Protein AF-A0A3D6B215-F1 (afdb_monomer_lite)

Secondary structure (DSSP, 8-state):
--HHHHHHHHHHHHHH-TTSTTTTS-HHHHHHHHHHHHT--TTGGG-HHHHHHHHHHHHHHHT-HHHHHHHHHHHHHHHHHHHHHT--TTT-B-TTS-BSS-HHHHHHHHHHHHHHHHHHHHHHHHHHHHHHHHHGGGSS--------

Structure (mmCIF, N/CA/C/O backbone):
data_AF-A0A3D6B215-F1
#
_entry.id   AF-A0A3D6B215-F1
#
loop_
_atom_site.group_PDB
_atom_site.id
_atom_site.type_symbol
_atom_site.label_atom_id
_atom_site.label_alt_id
_atom_site.label_comp_id
_atom_site.label_asym_id
_atom_site.label_entity_id
_atom_site.label_seq_id
_atom_site.pdbx_PDB_ins_code
_atom_site.Cartn_x
_atom_site.Cartn_y
_atom_site.Cartn_z
_atom_site.occupancy
_atom_site.B_iso_or_equiv
_atom_site.auth_seq_id
_atom_site.auth_comp_id
_atom_site.auth_asym_id
_atom_site.auth_atom_id
_atom_site.pdbx_PDB_model_num
ATOM 1 N N . MET A 1 1 ? -26.823 -13.276 18.658 1.00 47.59 1 MET A N 1
ATOM 2 C CA . MET A 1 1 ? -26.791 -11.986 17.928 1.00 47.59 1 MET A CA 1
ATOM 3 C C . MET A 1 1 ? -25.416 -11.293 17.886 1.00 47.59 1 MET A C 1
ATOM 5 O O . MET A 1 1 ? -25.261 -10.386 17.089 1.00 47.59 1 MET A O 1
ATOM 9 N N . ARG A 1 2 ? -24.388 -11.732 18.641 1.00 57.41 2 ARG A N 1
ATOM 10 C CA . ARG A 1 2 ? -23.018 -11.156 18.625 1.00 57.41 2 ARG A CA 1
ATOM 11 C C . ARG A 1 2 ? -22.086 -11.634 17.486 1.00 57.41 2 ARG A C 1
ATOM 13 O O . ARG A 1 2 ? -20.936 -11.226 17.455 1.00 57.41 2 ARG A O 1
ATOM 20 N N . LEU A 1 3 ? -22.547 -12.500 16.577 1.00 80.75 3 LEU A N 1
ATOM 21 C CA . LEU A 1 3 ? -21.683 -13.145 15.571 1.00 80.75 3 LEU A CA 1
ATOM 22 C C . LEU A 1 3 ? -21.406 -12.265 14.344 1.00 80.75 3 LEU A C 1
ATOM 24 O O . LEU A 1 3 ? -20.275 -12.241 13.885 1.00 80.75 3 LEU A O 1
ATOM 28 N N . ARG A 1 4 ? -22.401 -11.532 13.826 1.00 88.06 4 ARG A N 1
ATOM 29 C CA . ARG A 1 4 ? -22.253 -10.779 12.567 1.00 88.06 4 ARG A CA 1
ATOM 30 C C . ARG A 1 4 ? -21.348 -9.554 12.713 1.00 88.06 4 ARG A C 1
ATOM 32 O O . ARG A 1 4 ? -20.339 -9.477 12.029 1.00 88.06 4 ARG A O 1
ATOM 39 N N . ALA A 1 5 ? -21.628 -8.695 13.693 1.00 90.62 5 ALA A N 1
ATOM 40 C CA . ALA A 1 5 ? -20.796 -7.523 13.972 1.00 90.62 5 ALA A CA 1
ATOM 41 C C . ALA A 1 5 ? -19.329 -7.888 14.266 1.00 90.62 5 ALA A C 1
ATOM 43 O O . ALA A 1 5 ? -18.424 -7.150 13.901 1.00 90.62 5 ALA A O 1
ATOM 44 N N . TYR A 1 6 ? -19.072 -9.036 14.907 1.00 93.75 6 TYR A N 1
ATOM 45 C CA . TYR A 1 6 ? -17.703 -9.502 15.131 1.00 93.75 6 TYR A CA 1
ATOM 46 C C . TYR A 1 6 ? -16.986 -9.799 13.811 1.00 93.75 6 TYR A C 1
ATOM 48 O O . TYR A 1 6 ? -15.873 -9.331 13.618 1.00 93.75 6 TYR A O 1
ATOM 56 N N . LYS A 1 7 ? -17.637 -10.512 12.884 1.00 94.94 7 LYS A N 1
ATOM 57 C CA . LYS A 1 7 ? -17.087 -10.784 11.550 1.00 94.94 7 LYS A CA 1
ATOM 58 C C . LYS A 1 7 ? -16.843 -9.498 10.757 1.00 94.94 7 LYS A C 1
ATOM 60 O O . LYS A 1 7 ? -15.769 -9.320 10.198 1.00 94.94 7 LYS A O 1
ATOM 65 N N . GLU A 1 8 ? -17.809 -8.582 10.775 1.00 95.19 8 GLU A N 1
ATOM 66 C CA . GLU A 1 8 ? -17.720 -7.267 10.126 1.00 95.19 8 GLU A CA 1
ATOM 67 C C . GLU A 1 8 ? -16.553 -6.437 10.669 1.00 95.19 8 GLU A C 1
ATOM 69 O O . GLU A 1 8 ? -15.757 -5.911 9.894 1.00 95.19 8 GLU A O 1
ATOM 74 N N . PHE A 1 9 ? -16.382 -6.370 11.993 1.00 94.62 9 PHE A N 1
ATOM 75 C CA . PHE A 1 9 ? -15.241 -5.674 12.588 1.00 94.62 9 PHE A CA 1
ATOM 76 C C . PHE A 1 9 ? -13.912 -6.384 12.346 1.00 94.62 9 PHE A C 1
ATOM 78 O O . PHE A 1 9 ? -12.912 -5.699 12.149 1.00 94.62 9 PHE A O 1
ATOM 85 N N . THR A 1 10 ? -13.883 -7.720 12.320 1.00 95.25 10 THR A N 1
ATOM 86 C CA . THR A 1 10 ? -12.692 -8.480 11.917 1.00 95.25 10 THR A CA 1
ATOM 87 C C . THR A 1 10 ? -12.284 -8.105 10.499 1.00 95.25 10 THR A C 1
ATOM 89 O O . THR A 1 10 ? -11.132 -7.744 10.282 1.00 95.25 10 THR A O 1
ATOM 92 N N . TYR A 1 11 ? -13.224 -8.098 9.552 1.00 96.38 11 TYR A N 1
ATOM 93 C CA . TYR A 1 11 ? -12.961 -7.690 8.176 1.00 96.38 11 TYR A CA 1
ATOM 94 C C . TYR A 1 11 ? -12.447 -6.244 8.095 1.00 96.38 11 TYR A C 1
ATOM 96 O O . TYR A 1 11 ? -11.389 -5.993 7.521 1.00 96.38 11 TYR A O 1
ATOM 104 N N . ILE A 1 12 ? -13.151 -5.296 8.727 1.00 95.50 12 ILE A N 1
ATOM 105 C CA . ILE A 1 12 ? -12.764 -3.875 8.759 1.00 95.50 12 ILE A CA 1
ATOM 106 C C . ILE A 1 12 ? -11.345 -3.717 9.316 1.00 95.50 12 ILE A C 1
ATOM 108 O O . ILE A 1 12 ? -10.524 -3.031 8.712 1.00 95.50 12 ILE A O 1
ATOM 112 N N . TYR A 1 13 ? -11.038 -4.374 10.437 1.00 94.56 13 TYR A N 1
ATOM 113 C CA . TYR A 1 13 ? -9.709 -4.353 11.043 1.00 94.56 13 TYR A CA 1
ATOM 114 C C . TYR A 1 13 ? -8.652 -4.905 10.085 1.00 94.56 13 TYR A C 1
ATOM 116 O O . TYR A 1 13 ? -7.655 -4.234 9.828 1.00 94.56 13 TYR A O 1
ATOM 124 N N . LEU A 1 14 ? -8.884 -6.092 9.518 1.00 94.56 14 LEU A N 1
ATOM 125 C CA . LEU A 1 14 ? -7.929 -6.757 8.637 1.00 94.56 14 LEU A CA 1
ATOM 126 C C . LEU A 1 14 ? -7.623 -5.921 7.386 1.00 94.56 14 LEU A C 1
ATOM 128 O O . LEU A 1 14 ? -6.462 -5.840 6.976 1.00 94.56 14 LEU A O 1
ATOM 132 N N . VAL A 1 15 ? -8.628 -5.254 6.816 1.00 93.00 15 VAL A N 1
ATOM 133 C CA . VAL A 1 15 ? -8.470 -4.451 5.596 1.00 93.00 15 VAL A CA 1
ATOM 134 C C . VAL A 1 15 ? -7.884 -3.061 5.874 1.00 93.00 15 VAL A C 1
ATOM 136 O O . VAL A 1 15 ? -7.027 -2.596 5.112 1.00 93.00 15 VAL A O 1
ATOM 139 N N . LEU A 1 16 ? -8.326 -2.389 6.943 1.00 89.31 16 LEU A N 1
ATOM 140 C CA . LEU A 1 16 ? -8.088 -0.954 7.141 1.00 89.31 16 LEU A CA 1
ATOM 141 C C . LEU A 1 16 ? -7.089 -0.600 8.248 1.00 89.31 16 LEU A C 1
ATOM 143 O O . LEU A 1 16 ? -6.413 0.419 8.112 1.00 89.31 16 LEU A O 1
ATOM 147 N N . ASP A 1 17 ? -6.994 -1.372 9.334 1.00 87.19 17 ASP A N 1
ATOM 148 C CA . ASP A 1 17 ? -6.176 -0.989 10.495 1.00 87.19 17 ASP A CA 1
ATOM 149 C C . ASP A 1 17 ? -4.677 -1.112 10.172 1.00 87.19 17 ASP A C 1
ATOM 151 O O . ASP A 1 17 ? -4.204 -2.140 9.680 1.00 87.19 17 ASP A O 1
ATOM 155 N N . PHE A 1 18 ? -3.886 -0.084 10.490 1.00 78.06 18 PHE A N 1
ATOM 156 C CA . PHE A 1 18 ? -2.431 -0.126 10.314 1.00 78.06 18 PHE A CA 1
ATOM 157 C C . PHE A 1 18 ? -1.727 -1.208 11.147 1.00 78.06 18 PHE A C 1
ATOM 159 O O . PHE A 1 18 ? -0.597 -1.591 10.839 1.00 78.06 18 PHE A O 1
ATOM 166 N N . LYS A 1 19 ? -2.351 -1.683 12.225 1.00 81.69 19 LYS A N 1
ATOM 167 C CA . LYS A 1 19 ? -1.883 -2.785 13.076 1.00 81.69 19 LYS A CA 1
ATOM 168 C C . LYS A 1 19 ? -2.263 -4.151 12.515 1.00 81.69 19 LYS A C 1
ATOM 170 O O . LYS A 1 19 ? -1.828 -5.151 13.079 1.00 81.69 19 LYS A O 1
ATOM 175 N N . SER A 1 20 ? -3.068 -4.200 11.454 1.00 88.19 20 SER A N 1
ATOM 176 C CA . SER A 1 20 ? -3.458 -5.446 10.805 1.00 88.19 20 SER A CA 1
ATOM 177 C C . SER A 1 20 ? -2.232 -6.217 10.306 1.00 88.19 20 SER A C 1
ATOM 179 O O . SER A 1 20 ? -1.324 -5.610 9.722 1.00 88.19 20 SER A O 1
ATOM 181 N N . PRO A 1 21 ? -2.219 -7.558 10.431 1.00 85.94 21 PRO A N 1
ATOM 182 C CA . PRO A 1 21 ? -1.211 -8.390 9.775 1.00 85.94 21 PRO A CA 1
ATOM 183 C C . PRO A 1 21 ? -1.221 -8.228 8.245 1.00 85.94 21 PRO A C 1
ATOM 185 O O . PRO A 1 21 ? -0.203 -8.468 7.599 1.00 85.94 21 PRO A O 1
ATOM 188 N N . TYR A 1 22 ? -2.336 -7.774 7.662 1.00 86.81 22 TYR A N 1
ATOM 189 C CA . TYR A 1 22 ? -2.494 -7.581 6.219 1.00 86.81 22 TYR A CA 1
ATOM 190 C C . TYR A 1 22 ? -2.185 -6.164 5.766 1.00 86.81 22 TYR A C 1
ATOM 192 O O . TYR A 1 22 ? -2.370 -5.840 4.595 1.00 86.81 22 TYR A O 1
ATOM 200 N N . PHE A 1 23 ? -1.686 -5.290 6.644 1.00 79.69 23 PHE A N 1
ATOM 201 C CA . PHE A 1 23 ? -1.402 -3.903 6.278 1.00 79.69 23 PHE A CA 1
ATOM 202 C C . PHE A 1 23 ? -0.532 -3.791 5.011 1.00 79.69 23 PHE A C 1
ATOM 204 O O . PHE A 1 23 ? -0.838 -2.988 4.129 1.00 79.69 23 PHE A O 1
ATOM 211 N N . GLN A 1 24 ? 0.470 -4.668 4.881 1.00 71.56 24 GLN A N 1
ATOM 212 C CA . GLN A 1 24 ? 1.419 -4.704 3.761 1.00 71.56 24 GLN A CA 1
ATOM 213 C C . GLN A 1 24 ? 0.932 -5.485 2.528 1.00 71.56 24 GLN A C 1
ATOM 215 O O . GLN A 1 24 ? 1.637 -5.513 1.521 1.00 71.56 24 GLN A O 1
ATOM 220 N N . TYR A 1 25 ? -0.232 -6.138 2.595 1.00 79.31 25 TYR A N 1
ATOM 221 C CA . TYR A 1 25 ? -0.762 -6.926 1.480 1.00 79.31 25 TYR A CA 1
ATOM 222 C C . TYR A 1 25 ? -1.296 -5.986 0.392 1.00 79.31 25 TYR A C 1
ATOM 224 O O . TYR A 1 25 ? -1.764 -4.878 0.687 1.00 79.31 25 TYR A O 1
ATOM 232 N N . LEU A 1 26 ? -1.254 -6.435 -0.866 1.00 78.88 26 LEU A N 1
ATOM 233 C CA . LEU A 1 26 ? -1.935 -5.752 -1.968 1.00 78.88 26 LEU A CA 1
ATOM 234 C C . LEU A 1 26 ? -3.439 -5.697 -1.685 1.00 78.88 26 LEU A C 1
ATOM 236 O O . LEU A 1 26 ? -3.973 -6.607 -1.062 1.00 78.88 26 LEU A O 1
ATOM 240 N N . GLU A 1 27 ? -4.141 -4.646 -2.125 1.00 80.12 27 GLU A N 1
ATOM 241 C CA . GLU A 1 27 ? -5.556 -4.474 -1.742 1.00 80.12 27 GLU A CA 1
ATOM 242 C C . GLU A 1 27 ? -6.444 -5.639 -2.191 1.00 80.12 27 GLU A C 1
ATOM 244 O O . GLU A 1 27 ? -7.335 -6.031 -1.445 1.00 80.12 27 GLU A O 1
ATOM 249 N N . LYS A 1 28 ? -6.155 -6.244 -3.350 1.00 83.19 28 LYS A N 1
ATOM 250 C CA . LYS A 1 28 ? -6.878 -7.429 -3.821 1.00 83.19 28 LYS A CA 1
ATOM 251 C C . LYS A 1 28 ? -6.632 -8.644 -2.918 1.00 83.19 28 LYS A C 1
ATOM 253 O O . LYS A 1 28 ? -7.584 -9.210 -2.397 1.00 83.19 28 LYS A O 1
ATOM 258 N N . ASP A 1 29 ? -5.369 -8.986 -2.676 1.00 88.12 29 ASP A N 1
ATOM 259 C CA . ASP A 1 29 ? -4.998 -10.128 -1.828 1.00 88.12 29 ASP A CA 1
ATOM 260 C C . ASP A 1 29 ? -5.490 -9.935 -0.384 1.00 88.12 29 ASP A C 1
ATOM 262 O O . ASP A 1 29 ? -5.905 -10.876 0.286 1.00 88.12 29 ASP A O 1
ATOM 266 N N . LYS A 1 30 ? -5.479 -8.684 0.089 1.00 90.94 30 LYS A N 1
ATOM 267 C CA . LYS A 1 30 ? -5.990 -8.276 1.398 1.00 90.94 30 LYS A CA 1
ATOM 268 C C . LYS A 1 30 ? -7.494 -8.490 1.516 1.00 90.94 30 LYS A C 1
ATOM 270 O O . LYS A 1 30 ? -7.942 -9.003 2.534 1.00 90.94 30 LYS A O 1
ATOM 275 N N . HIS A 1 31 ? -8.252 -8.075 0.503 1.00 93.56 31 HIS A N 1
ATOM 276 C CA . HIS A 1 31 ? -9.703 -8.253 0.439 1.00 93.56 31 HIS A CA 1
ATOM 277 C C . HIS A 1 31 ? -10.073 -9.736 0.482 1.00 93.56 31 HIS A C 1
ATOM 279 O O . HIS A 1 31 ? -10.863 -10.150 1.327 1.00 93.56 31 HIS A O 1
ATOM 285 N N . GLU A 1 32 ? -9.436 -10.540 -0.371 1.00 94.00 32 GLU A N 1
ATOM 286 C CA . GLU A 1 32 ? -9.678 -11.983 -0.457 1.00 94.00 32 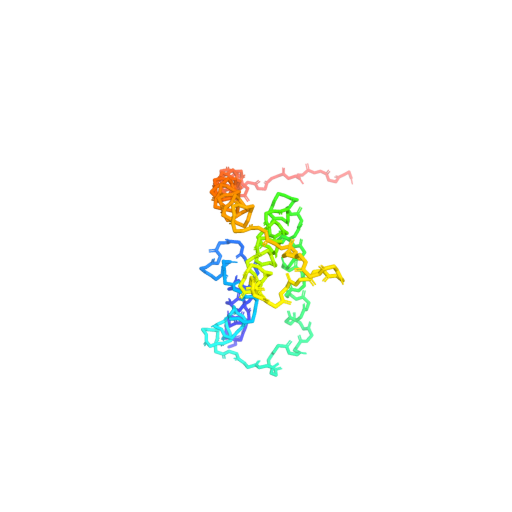GLU A CA 1
ATOM 287 C C . GLU A 1 32 ? -9.340 -12.696 0.865 1.00 94.00 32 GLU A C 1
ATOM 289 O O . GLU A 1 32 ? -10.170 -13.442 1.386 1.00 94.00 32 GLU A O 1
ATOM 294 N N . ALA A 1 33 ? -8.177 -12.409 1.461 1.00 93.75 33 ALA A N 1
ATOM 295 C CA . ALA A 1 33 ? -7.784 -12.986 2.749 1.00 93.75 33 ALA A CA 1
ATOM 296 C C . ALA A 1 33 ? -8.693 -12.536 3.908 1.00 93.75 33 ALA A C 1
ATOM 298 O O . ALA A 1 33 ? -9.028 -13.326 4.789 1.00 93.75 33 ALA A O 1
ATOM 299 N N . ALA A 1 34 ? -9.125 -11.271 3.917 1.00 95.62 34 ALA A N 1
ATOM 300 C CA . ALA A 1 34 ? -10.009 -10.753 4.957 1.00 95.62 34 ALA A CA 1
ATOM 301 C C . ALA A 1 34 ? -11.422 -11.350 4.884 1.00 95.62 34 ALA A C 1
ATOM 303 O O . ALA A 1 34 ? -12.039 -11.561 5.930 1.00 95.62 34 ALA A O 1
ATOM 304 N N . LEU A 1 35 ? -11.946 -11.628 3.684 1.00 95.94 35 LEU A N 1
ATOM 305 C CA . LEU A 1 35 ? -13.219 -12.338 3.516 1.00 95.94 35 LEU A CA 1
ATOM 306 C C . LEU A 1 35 ? -13.157 -13.746 4.119 1.00 95.94 35 LEU A C 1
ATOM 308 O O . LEU A 1 35 ? -14.044 -14.107 4.895 1.00 95.94 35 LEU A O 1
ATOM 312 N N . ASP A 1 36 ? -12.093 -14.495 3.819 1.00 95.19 36 ASP A N 1
ATOM 313 C CA . ASP A 1 36 ? -11.897 -15.859 4.325 1.00 95.19 36 ASP A CA 1
ATOM 314 C C . ASP A 1 36 ? -11.814 -15.881 5.861 1.00 95.19 36 ASP A C 1
ATOM 316 O O . ASP A 1 36 ? -12.624 -16.526 6.531 1.00 95.19 36 ASP A O 1
ATOM 320 N N . ASP A 1 37 ? -10.931 -15.063 6.439 1.00 94.69 37 ASP A N 1
ATOM 321 C CA . ASP A 1 37 ? -10.705 -15.017 7.889 1.00 94.69 37 ASP A CA 1
ATOM 322 C C . ASP A 1 37 ? -11.895 -14.476 8.689 1.00 94.69 37 ASP A C 1
ATOM 324 O O . ASP A 1 37 ? -12.143 -14.887 9.828 1.00 94.69 37 ASP A O 1
ATOM 328 N N . SER A 1 38 ? -12.639 -13.526 8.120 1.00 94.38 38 SER A N 1
ATOM 329 C CA . SER A 1 38 ? -13.859 -13.016 8.751 1.00 94.38 38 SER A CA 1
ATOM 330 C C . SER A 1 38 ? -15.045 -13.966 8.570 1.00 94.38 38 SER A C 1
ATOM 332 O O . SER A 1 38 ? -16.025 -13.881 9.317 1.00 94.38 38 SER A O 1
ATOM 334 N N . GLY A 1 39 ? -14.982 -14.886 7.604 1.00 94.38 39 GLY A N 1
ATOM 335 C CA . GLY A 1 39 ? -16.096 -15.740 7.211 1.00 94.38 39 GLY A CA 1
ATOM 336 C C . GLY A 1 39 ? -17.301 -14.940 6.709 1.00 94.38 39 GLY A C 1
ATOM 337 O O . GLY A 1 39 ? -18.439 -15.311 7.035 1.00 94.38 39 GLY A O 1
ATOM 338 N N . LEU A 1 40 ? -17.048 -13.824 6.018 1.00 94.56 40 LEU A N 1
ATOM 339 C CA . LEU A 1 40 ? -18.035 -13.025 5.285 1.00 94.56 40 LEU A CA 1
ATOM 340 C C . LEU A 1 40 ? -17.991 -13.370 3.795 1.00 94.56 40 LEU A C 1
ATOM 342 O O . LEU A 1 40 ? -17.012 -13.916 3.292 1.00 94.56 40 LEU A O 1
ATOM 346 N N . CYS A 1 41 ? -19.048 -13.012 3.076 1.00 94.12 41 CYS A N 1
ATOM 347 C CA . CYS A 1 41 ? -19.072 -13.020 1.619 1.00 94.12 41 CYS A CA 1
ATOM 348 C C . CYS A 1 41 ? -19.347 -11.618 1.060 1.00 94.12 41 CYS A C 1
ATOM 350 O O . CYS A 1 41 ? -19.724 -10.702 1.787 1.00 94.12 41 CYS A O 1
ATOM 352 N N . GLU A 1 42 ? -19.202 -11.459 -0.256 1.00 94.38 42 GLU A N 1
ATOM 353 C CA . GLU A 1 42 ? -19.436 -10.186 -0.956 1.00 94.38 42 GLU A CA 1
ATOM 354 C C . GLU A 1 42 ? -20.828 -9.588 -0.707 1.00 94.38 42 GLU A C 1
ATOM 356 O O . GLU A 1 42 ? -20.994 -8.371 -0.693 1.00 94.38 42 GLU A O 1
ATOM 361 N N . ASP A 1 43 ? -21.846 -10.428 -0.506 1.00 93.88 43 ASP A N 1
ATOM 362 C CA . ASP A 1 43 ? -23.200 -9.947 -0.230 1.00 93.88 43 ASP A CA 1
ATOM 363 C C . ASP A 1 43 ? -23.331 -9.348 1.175 1.00 93.88 43 ASP A C 1
ATOM 365 O O . ASP A 1 43 ? -24.087 -8.393 1.354 1.00 93.88 43 ASP A O 1
ATOM 369 N N . ASP A 1 44 ? -22.557 -9.833 2.152 1.00 91.12 44 ASP A N 1
ATOM 370 C CA . ASP A 1 44 ? -22.537 -9.260 3.502 1.00 91.12 44 ASP A CA 1
ATOM 371 C C . ASP A 1 44 ? -21.953 -7.837 3.503 1.00 91.12 44 ASP A C 1
ATOM 373 O O . ASP A 1 44 ? -22.364 -6.998 4.307 1.00 91.12 44 ASP A O 1
ATOM 377 N N . LEU A 1 45 ? -21.036 -7.543 2.572 1.00 92.50 45 LEU A N 1
ATOM 378 C CA . LEU A 1 45 ? -20.391 -6.232 2.435 1.00 92.50 45 LEU A CA 1
ATOM 379 C C . LEU A 1 45 ? -21.306 -5.158 1.826 1.00 92.50 45 LEU A C 1
ATOM 381 O O . LEU A 1 45 ? -20.956 -3.979 1.827 1.00 92.50 45 LEU A O 1
ATOM 385 N N . LYS A 1 46 ? -22.474 -5.541 1.295 1.00 93.81 46 LYS A N 1
ATOM 386 C CA . LYS A 1 46 ? -23.449 -4.610 0.696 1.00 93.81 46 LYS A CA 1
ATOM 387 C C . LYS A 1 46 ? -24.384 -3.978 1.727 1.00 93.81 46 LYS A C 1
ATOM 389 O O . LYS A 1 46 ? -25.213 -3.146 1.368 1.00 93.81 46 LYS A O 1
ATOM 394 N N . ASP A 1 47 ? -24.282 -4.384 2.988 1.00 94.25 47 ASP A N 1
ATOM 395 C CA . ASP A 1 47 ? -25.082 -3.840 4.078 1.00 94.25 47 ASP A CA 1
ATOM 396 C C . ASP A 1 47 ? -24.732 -2.368 4.352 1.00 94.25 47 ASP A C 1
ATOM 398 O O . ASP A 1 47 ? -23.567 -2.003 4.513 1.00 94.25 47 ASP A O 1
ATOM 402 N N . GLU A 1 48 ? -25.746 -1.502 4.410 1.00 96.00 48 GLU A N 1
ATOM 4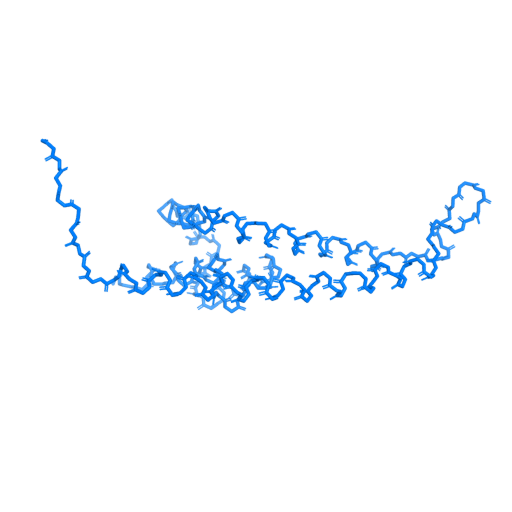03 C CA . GLU A 1 48 ? -25.541 -0.056 4.562 1.00 96.00 48 GLU A CA 1
ATOM 404 C C . GLU A 1 48 ? -24.862 0.312 5.887 1.00 96.00 48 GLU A C 1
ATOM 406 O O . GLU A 1 48 ? -24.050 1.240 5.931 1.00 96.00 48 GLU A O 1
ATOM 411 N N . LEU A 1 49 ? -25.162 -0.413 6.970 1.00 94.31 49 LEU A N 1
ATOM 412 C CA . LEU A 1 49 ? -24.568 -0.148 8.277 1.00 94.31 49 LEU A CA 1
ATOM 413 C C . LEU A 1 49 ? -23.105 -0.597 8.305 1.00 94.31 49 LEU A C 1
ATOM 415 O O . LEU A 1 49 ? -22.260 0.114 8.855 1.00 94.31 49 LEU A O 1
ATOM 419 N N . PHE A 1 50 ? -22.801 -1.733 7.673 1.00 95.00 50 PHE A N 1
ATOM 420 C CA . PHE A 1 50 ? -21.425 -2.169 7.450 1.00 95.00 50 PHE A CA 1
ATOM 421 C C . PHE A 1 50 ? -20.633 -1.127 6.651 1.00 95.00 50 PHE A C 1
ATOM 423 O O . PHE A 1 50 ? -19.567 -0.705 7.098 1.00 95.00 50 PHE A O 1
ATOM 430 N N . LEU A 1 51 ? -21.159 -0.660 5.513 1.00 95.38 51 LEU A N 1
ATOM 431 C CA . LEU A 1 51 ? -20.493 0.341 4.673 1.00 95.38 51 LEU A CA 1
ATOM 432 C C . LEU A 1 51 ? -20.261 1.651 5.436 1.00 95.38 51 LEU A C 1
ATOM 434 O O . LEU A 1 51 ? -19.169 2.218 5.380 1.00 95.38 51 LEU A O 1
ATOM 438 N N . ALA A 1 52 ? -21.249 2.108 6.208 1.00 95.88 52 ALA A N 1
ATOM 439 C CA . ALA A 1 52 ? -21.102 3.286 7.058 1.00 95.88 52 ALA A CA 1
ATOM 440 C C . ALA A 1 52 ? -19.993 3.104 8.112 1.00 95.88 52 ALA A C 1
ATOM 442 O O . ALA A 1 52 ? -19.181 4.010 8.317 1.00 95.88 52 ALA A O 1
ATOM 443 N N . ALA A 1 53 ? -19.917 1.933 8.754 1.00 93.88 53 ALA A N 1
ATOM 444 C CA . ALA A 1 53 ? -18.864 1.614 9.717 1.00 93.88 53 ALA A CA 1
ATOM 445 C C . ALA A 1 53 ? -17.480 1.521 9.053 1.00 93.88 53 ALA A C 1
ATOM 447 O O . ALA A 1 53 ? -16.515 2.081 9.577 1.00 93.88 53 ALA A O 1
ATOM 448 N N . TYR A 1 54 ? -17.393 0.875 7.889 1.00 95.06 54 TYR A N 1
ATOM 449 C CA . TYR A 1 54 ? -16.178 0.759 7.085 1.00 95.06 54 TYR A CA 1
ATOM 450 C C . TYR A 1 54 ? -15.639 2.141 6.710 1.00 95.06 54 TYR A C 1
ATOM 452 O O . TYR A 1 54 ? -14.493 2.460 7.023 1.00 95.06 54 TYR A O 1
ATOM 460 N N . HIS A 1 55 ? -16.476 3.000 6.121 1.00 93.44 55 HIS A N 1
ATOM 461 C CA . HIS A 1 55 ? -16.073 4.350 5.732 1.00 93.44 55 HIS A CA 1
ATOM 462 C C . HIS A 1 55 ? -15.693 5.206 6.935 1.00 93.44 55 HIS A C 1
ATOM 464 O O . HIS A 1 55 ? -14.701 5.931 6.873 1.00 93.44 55 HIS A O 1
ATOM 470 N N . LYS A 1 56 ? -16.426 5.098 8.052 1.00 93.56 56 LYS A N 1
ATOM 471 C CA . LYS A 1 56 ? -16.077 5.860 9.251 1.00 93.56 56 LYS A CA 1
ATOM 472 C C . LYS A 1 56 ? -14.729 5.436 9.819 1.00 93.56 56 LYS A C 1
ATOM 474 O O . LYS A 1 56 ? -13.943 6.275 10.253 1.00 93.56 56 LYS A O 1
ATOM 479 N N . TYR A 1 57 ? -14.456 4.138 9.826 1.00 91.00 57 TYR A N 1
ATOM 480 C CA . TYR A 1 57 ? -13.181 3.623 10.292 1.00 91.00 57 TYR A CA 1
ATOM 481 C C . TYR A 1 57 ? -12.041 3.995 9.339 1.00 91.00 57 TYR A C 1
ATOM 483 O O . TYR A 1 57 ? -10.980 4.413 9.795 1.00 91.00 57 TYR A O 1
ATOM 491 N N . GLN A 1 58 ? -12.277 3.930 8.027 1.00 89.44 58 GLN A N 1
ATOM 492 C CA . GLN A 1 58 ? -11.334 4.395 7.014 1.00 89.44 58 GLN A CA 1
ATOM 493 C C . GLN A 1 58 ? -10.976 5.871 7.221 1.00 89.44 58 GLN A C 1
ATOM 495 O O . GLN A 1 58 ? -9.796 6.199 7.250 1.00 89.44 58 GLN A O 1
ATOM 500 N N . GLU A 1 59 ? -11.964 6.739 7.446 1.00 87.31 59 GLU A N 1
ATOM 501 C CA . GLU A 1 59 ? -11.746 8.158 7.748 1.00 87.31 59 GLU A CA 1
ATOM 502 C C . GLU A 1 59 ? -10.859 8.345 8.991 1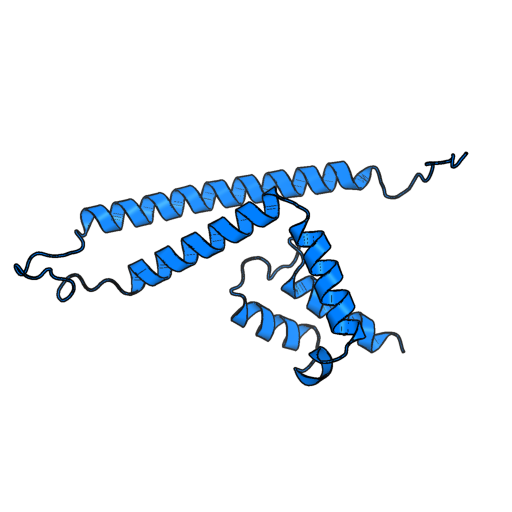.00 87.31 59 GLU A C 1
ATOM 504 O O . GLU A 1 59 ? -9.940 9.158 8.980 1.00 87.31 59 GLU A O 1
ATOM 509 N N . ILE A 1 60 ? -11.085 7.563 10.054 1.00 85.50 60 ILE A N 1
ATOM 510 C CA . ILE A 1 60 ? -10.252 7.607 11.268 1.00 85.50 60 ILE A CA 1
ATOM 511 C C . ILE A 1 60 ? -8.808 7.203 10.949 1.00 85.50 60 ILE A C 1
ATOM 513 O O . ILE A 1 60 ? -7.879 7.877 11.388 1.00 85.50 60 ILE A O 1
ATOM 517 N N . GLN A 1 61 ? -8.603 6.138 10.174 1.00 81.69 61 GLN A N 1
ATOM 518 C CA . GLN A 1 61 ? -7.263 5.682 9.790 1.00 81.69 61 GLN A CA 1
ATOM 519 C C . GLN A 1 61 ? -6.554 6.691 8.874 1.00 81.69 61 GLN A C 1
ATOM 521 O O . GLN A 1 61 ? -5.352 6.909 9.001 1.00 81.69 61 GLN A O 1
ATOM 526 N N . GLU A 1 62 ? -7.293 7.325 7.962 1.00 77.38 62 GLU A N 1
ATOM 527 C CA . GLU A 1 62 ? -6.771 8.313 7.010 1.00 77.38 62 GLU A CA 1
ATOM 528 C C . GLU A 1 62 ? -6.593 9.710 7.618 1.00 77.38 62 GLU A C 1
ATOM 530 O O . GLU A 1 62 ? -5.862 10.525 7.054 1.00 77.38 62 GLU A O 1
ATOM 535 N N . SER A 1 63 ? -7.204 9.981 8.777 1.00 79.06 63 SER A N 1
ATOM 536 C CA . SER A 1 63 ? -7.022 11.236 9.515 1.00 79.06 63 SER A CA 1
ATOM 537 C C . SER A 1 63 ? -5.588 11.444 10.006 1.00 79.06 63 SER A C 1
ATOM 539 O O . SER A 1 63 ? -5.216 12.572 10.323 1.00 79.06 63 SER A O 1
ATOM 541 N N . ASP A 1 64 ? -4.780 10.382 10.032 1.00 81.69 64 ASP A N 1
ATOM 542 C CA . ASP A 1 64 ? -3.357 10.438 10.323 1.00 81.69 64 ASP A CA 1
ATOM 543 C C . ASP A 1 64 ? -2.552 10.798 9.056 1.00 81.69 64 ASP A C 1
ATOM 545 O O . ASP A 1 64 ? -2.375 9.958 8.158 1.00 81.69 64 ASP A O 1
ATOM 549 N N . PRO A 1 65 ? -2.018 12.032 8.955 1.00 81.25 65 PRO A N 1
ATOM 550 C CA . PRO A 1 65 ? -1.345 12.485 7.742 1.00 81.25 65 PRO A CA 1
ATOM 551 C C . PRO A 1 65 ? -0.059 11.704 7.448 1.00 81.25 65 PRO A C 1
ATOM 553 O O . PRO A 1 65 ? 0.318 11.558 6.284 1.00 81.25 65 PRO A O 1
ATOM 556 N N . ILE A 1 66 ? 0.612 11.188 8.485 1.00 85.12 66 ILE A N 1
ATOM 557 C CA . ILE A 1 66 ? 1.867 10.445 8.345 1.00 85.12 66 ILE A CA 1
ATOM 558 C C . ILE A 1 66 ? 1.571 9.046 7.807 1.00 85.12 66 ILE A C 1
ATOM 560 O O . ILE A 1 66 ? 2.196 8.622 6.834 1.00 85.12 66 ILE A O 1
ATOM 564 N N . LEU A 1 67 ? 0.576 8.347 8.362 1.00 81.12 67 LEU A N 1
ATOM 565 C CA . LEU A 1 67 ? 0.172 7.033 7.846 1.00 81.12 67 LEU A CA 1
ATOM 566 C C . LEU A 1 67 ? -0.376 7.119 6.416 1.00 81.12 67 LEU A C 1
ATOM 568 O O . LEU A 1 67 ? -0.052 6.269 5.581 1.00 81.12 67 LEU A O 1
ATOM 572 N N . SER A 1 68 ? -1.147 8.163 6.104 1.00 81.38 68 SER A N 1
ATOM 573 C CA . SER A 1 68 ? -1.642 8.420 4.747 1.00 81.38 68 SER A CA 1
ATOM 574 C C . SER A 1 68 ? -0.497 8.641 3.743 1.00 81.38 68 SER A C 1
ATOM 576 O O . SER A 1 68 ? -0.485 8.058 2.647 1.00 81.38 68 SER A O 1
ATOM 578 N N . LEU A 1 69 ? 0.531 9.403 4.136 1.00 85.88 69 LEU A N 1
ATOM 579 C CA . LEU A 1 69 ? 1.735 9.607 3.331 1.00 85.88 69 LEU A CA 1
ATOM 580 C C . LEU A 1 69 ? 2.509 8.298 3.116 1.00 85.88 69 LEU A C 1
ATOM 582 O O . LEU A 1 69 ? 2.881 7.989 1.982 1.00 85.88 69 LEU A O 1
ATOM 586 N N . ILE A 1 70 ? 2.702 7.499 4.170 1.00 87.00 70 ILE A N 1
ATOM 587 C CA . ILE A 1 70 ? 3.375 6.193 4.094 1.00 87.00 70 ILE A CA 1
ATOM 588 C C . ILE A 1 70 ? 2.627 5.254 3.136 1.00 87.00 70 ILE A C 1
ATOM 590 O O . ILE A 1 70 ? 3.244 4.653 2.253 1.00 87.00 70 ILE A O 1
ATOM 594 N N . LYS A 1 71 ? 1.293 5.168 3.245 1.00 82.38 71 LYS A N 1
ATOM 595 C CA . LYS A 1 71 ? 0.447 4.368 2.340 1.00 82.38 71 LYS A CA 1
ATOM 596 C C . LYS A 1 71 ? 0.626 4.805 0.885 1.00 82.38 71 LYS A C 1
ATOM 598 O O . LYS A 1 71 ? 0.785 3.966 -0.003 1.00 82.38 71 LYS A O 1
ATOM 603 N N . THR A 1 72 ? 0.636 6.113 0.638 1.00 84.94 72 THR A N 1
ATOM 604 C CA . THR A 1 72 ? 0.860 6.680 -0.699 1.00 84.94 72 THR A CA 1
ATOM 605 C C . THR A 1 72 ? 2.247 6.324 -1.235 1.00 84.94 72 THR A C 1
ATOM 607 O O . THR A 1 72 ? 2.373 5.915 -2.390 1.00 84.94 72 THR A O 1
ATOM 610 N N . ALA A 1 73 ? 3.282 6.402 -0.398 1.00 89.44 73 ALA A N 1
ATOM 611 C CA . ALA A 1 73 ? 4.645 6.062 -0.784 1.00 89.44 73 ALA A CA 1
ATOM 612 C C . ALA A 1 73 ? 4.784 4.578 -1.172 1.00 89.44 73 ALA A C 1
ATOM 614 O O . ALA A 1 73 ? 5.331 4.280 -2.234 1.00 89.44 73 ALA A O 1
ATOM 615 N N . TYR A 1 74 ? 4.212 3.647 -0.396 1.00 86.81 74 TYR A N 1
ATOM 616 C CA . TYR A 1 74 ? 4.195 2.222 -0.758 1.00 86.81 74 TYR A CA 1
ATOM 617 C C . TYR A 1 74 ? 3.437 1.952 -2.065 1.00 86.81 74 TYR A C 1
ATOM 619 O O . TYR A 1 74 ? 3.919 1.183 -2.899 1.00 86.81 74 TYR A O 1
ATOM 627 N N . LYS A 1 75 ? 2.291 2.615 -2.293 1.00 85.44 75 LYS A N 1
ATOM 628 C CA . LYS A 1 75 ? 1.558 2.521 -3.572 1.00 85.44 75 LYS A CA 1
ATOM 629 C C . LYS A 1 75 ? 2.429 2.968 -4.752 1.00 85.44 75 LYS A C 1
ATOM 631 O O . LYS A 1 75 ? 2.396 2.338 -5.807 1.00 85.44 75 LYS A O 1
ATOM 636 N N . THR A 1 76 ? 3.225 4.022 -4.584 1.00 88.88 76 THR A N 1
ATOM 637 C CA . THR A 1 76 ? 4.164 4.491 -5.614 1.00 88.88 76 THR A CA 1
ATOM 638 C C . THR A 1 76 ? 5.305 3.502 -5.842 1.00 88.88 76 THR A C 1
ATOM 640 O O . THR A 1 76 ? 5.568 3.162 -6.993 1.00 88.88 76 THR A O 1
ATOM 643 N N . LEU A 1 77 ? 5.930 2.973 -4.781 1.00 90.62 77 LEU A N 1
ATOM 644 C CA . LEU A 1 77 ? 6.979 1.952 -4.911 1.00 90.62 77 LEU A CA 1
ATOM 645 C C . LEU A 1 77 ? 6.481 0.708 -5.652 1.00 90.62 77 LEU A C 1
ATOM 647 O O . LEU A 1 77 ? 7.201 0.164 -6.483 1.00 90.62 77 LEU A O 1
ATOM 651 N N . HIS A 1 78 ? 5.238 0.288 -5.408 1.00 86.38 78 HIS A N 1
ATOM 652 C CA . HIS A 1 78 ? 4.644 -0.827 -6.138 1.00 86.38 78 HIS A CA 1
ATOM 653 C C . HIS A 1 78 ? 4.476 -0.522 -7.633 1.00 86.38 78 HIS A C 1
ATOM 655 O O . HIS A 1 78 ? 4.836 -1.345 -8.467 1.00 86.38 78 HIS A O 1
ATOM 661 N N . LYS A 1 79 ? 3.999 0.677 -8.000 1.00 88.06 79 LYS A N 1
ATOM 662 C CA . LYS A 1 79 ? 3.931 1.091 -9.413 1.00 88.06 79 LYS A CA 1
ATOM 663 C C . LYS A 1 79 ? 5.310 1.097 -10.073 1.00 88.06 79 LYS A C 1
ATOM 665 O O . LYS A 1 79 ? 5.422 0.691 -11.224 1.00 88.06 79 LYS A O 1
ATOM 670 N N . MET A 1 80 ? 6.346 1.526 -9.348 1.00 91.31 80 MET A N 1
ATOM 671 C CA . MET A 1 80 ? 7.727 1.462 -9.833 1.00 91.31 80 MET A CA 1
ATOM 672 C C . MET A 1 80 ? 8.183 0.016 -10.026 1.00 91.31 80 MET A C 1
ATOM 674 O O . MET A 1 80 ? 8.778 -0.288 -11.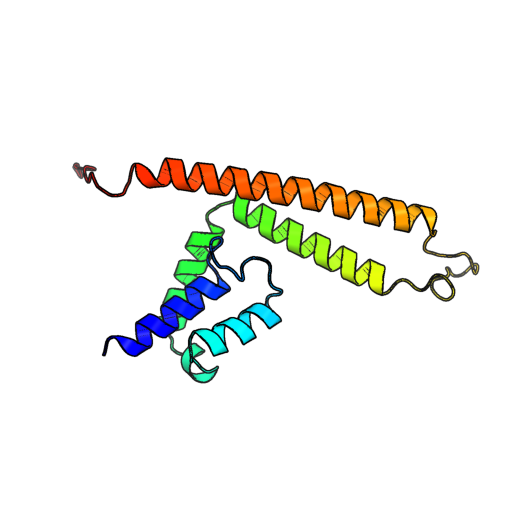049 1.00 91.31 80 MET A O 1
ATOM 678 N N . GLN A 1 81 ? 7.861 -0.886 -9.096 1.00 88.75 81 GLN A N 1
ATOM 679 C CA . GLN A 1 81 ? 8.157 -2.310 -9.246 1.00 88.75 81 GLN A CA 1
ATOM 680 C C . GLN A 1 81 ? 7.481 -2.897 -10.492 1.00 88.75 81 GLN A C 1
ATOM 682 O O . GLN A 1 81 ? 8.158 -3.501 -11.312 1.00 88.75 81 GLN A O 1
ATOM 687 N N . VAL A 1 82 ? 6.180 -2.654 -10.680 1.00 89.75 82 VAL A N 1
ATOM 688 C CA . VAL A 1 82 ? 5.445 -3.114 -11.870 1.00 89.75 82 VAL A CA 1
ATOM 689 C C . VAL A 1 82 ? 6.056 -2.542 -13.147 1.00 89.75 82 VAL A C 1
ATOM 691 O O . VAL A 1 82 ? 6.188 -3.256 -14.132 1.00 89.75 82 VAL A O 1
ATOM 694 N N . PHE A 1 83 ? 6.440 -1.265 -13.152 1.00 91.50 83 PHE A N 1
ATOM 695 C CA . PHE A 1 83 ? 7.140 -0.670 -14.288 1.00 91.50 83 PHE A CA 1
ATOM 696 C C . PHE A 1 83 ? 8.447 -1.415 -14.595 1.00 91.50 83 PHE A C 1
ATOM 698 O O . PHE A 1 83 ? 8.652 -1.816 -15.734 1.00 91.50 83 PHE A O 1
ATOM 705 N N . LEU A 1 84 ? 9.282 -1.653 -13.579 1.00 92.06 84 LEU A N 1
ATOM 706 C CA . LEU A 1 84 ? 10.557 -2.358 -13.725 1.00 92.06 84 LEU A CA 1
ATOM 707 C C . LEU A 1 84 ? 10.388 -3.805 -14.210 1.00 92.06 84 LEU A C 1
ATOM 709 O O . LEU A 1 84 ? 11.170 -4.248 -15.046 1.00 92.06 84 LEU A O 1
ATOM 713 N N . ASP A 1 85 ? 9.362 -4.513 -13.733 1.00 91.75 85 ASP A N 1
ATOM 714 C CA . ASP A 1 85 ? 9.048 -5.888 -14.148 1.00 91.75 85 ASP A CA 1
ATOM 715 C C . ASP A 1 85 ? 8.638 -5.981 -15.631 1.00 91.75 85 ASP A C 1
ATOM 717 O O . ASP A 1 85 ? 8.753 -7.046 -16.235 1.00 91.75 85 ASP A O 1
ATOM 721 N N . ASN A 1 86 ? 8.168 -4.877 -16.223 1.00 93.75 86 ASN A N 1
ATOM 722 C CA . ASN A 1 86 ? 7.716 -4.817 -17.614 1.00 93.75 86 ASN A CA 1
ATOM 723 C C . ASN A 1 86 ? 8.768 -4.264 -18.594 1.00 93.75 86 ASN A C 1
ATOM 725 O O . ASN A 1 86 ? 8.469 -4.181 -19.782 1.00 93.75 86 ASN A O 1
ATOM 729 N N . ILE A 1 87 ? 9.968 -3.884 -18.134 1.00 93.81 87 ILE A N 1
ATOM 730 C CA . ILE A 1 87 ? 11.034 -3.391 -19.022 1.00 93.81 87 ILE A CA 1
ATOM 731 C C . ILE A 1 87 ? 11.553 -4.528 -19.908 1.00 93.81 87 ILE A C 1
ATOM 733 O O . ILE A 1 87 ? 12.035 -5.549 -19.409 1.00 93.81 87 ILE A O 1
ATOM 737 N N . ASP A 1 88 ? 11.568 -4.301 -21.220 1.00 92.81 88 ASP A N 1
ATOM 738 C CA . ASP A 1 88 ? 12.227 -5.163 -22.198 1.00 92.81 88 ASP A CA 1
ATOM 739 C C . ASP A 1 88 ? 13.405 -4.432 -22.849 1.00 92.81 88 ASP A C 1
ATOM 741 O O . ASP A 1 88 ? 13.258 -3.676 -23.807 1.00 92.81 88 ASP A O 1
ATOM 745 N N . PHE A 1 89 ? 14.621 -4.717 -22.378 1.00 89.75 89 PHE A N 1
ATOM 746 C CA . PHE A 1 89 ? 15.844 -4.091 -22.892 1.00 89.75 89 PHE A CA 1
ATOM 747 C C . PHE A 1 89 ? 16.107 -4.308 -24.392 1.00 89.75 89 PHE A C 1
ATOM 749 O O . PHE A 1 89 ? 16.943 -3.599 -24.954 1.00 89.75 89 PHE A O 1
ATOM 756 N N . ASN A 1 90 ? 15.455 -5.284 -25.032 1.00 88.75 90 ASN A N 1
ATOM 757 C CA . ASN A 1 90 ? 15.636 -5.556 -26.458 1.00 88.75 90 ASN A CA 1
ATOM 758 C C . ASN A 1 90 ? 14.612 -4.827 -27.331 1.00 88.75 90 ASN A C 1
ATOM 760 O O . ASN A 1 90 ? 14.934 -4.475 -28.464 1.00 88.75 90 ASN A O 1
ATOM 764 N N . ASN A 1 91 ? 13.393 -4.635 -26.822 1.00 92.25 91 ASN A N 1
ATOM 765 C CA . ASN A 1 91 ? 12.267 -4.113 -27.598 1.00 92.25 91 ASN A CA 1
ATOM 766 C C . ASN A 1 91 ? 11.865 -2.683 -27.205 1.00 92.25 91 ASN A C 1
ATOM 768 O O . ASN A 1 91 ? 11.267 -1.981 -28.020 1.00 92.25 91 ASN A O 1
ATOM 772 N N . ASP A 1 92 ? 12.248 -2.218 -26.015 1.00 92.56 92 ASP A N 1
ATOM 773 C CA . ASP A 1 92 ? 12.038 -0.842 -25.570 1.00 92.56 92 ASP A CA 1
ATOM 774 C C . ASP A 1 92 ? 13.115 0.068 -26.169 1.00 92.56 92 ASP A C 1
ATOM 776 O O . ASP A 1 92 ? 14.091 0.452 -25.517 1.00 92.56 92 ASP A O 1
ATOM 780 N N . ILE A 1 93 ? 12.940 0.396 -27.447 1.00 93.12 93 ILE A N 1
ATOM 781 C CA . ILE A 1 93 ? 13.827 1.264 -28.224 1.00 93.12 93 ILE A CA 1
ATOM 782 C C . ILE A 1 93 ? 13.088 2.513 -28.715 1.00 93.12 93 ILE A C 1
ATOM 784 O O . ILE A 1 93 ? 11.880 2.493 -28.951 1.00 93.12 93 ILE A O 1
ATOM 788 N N . ASP A 1 94 ? 13.810 3.621 -28.855 1.00 91.81 94 ASP A N 1
ATOM 789 C CA . ASP A 1 94 ? 13.279 4.851 -29.436 1.00 91.81 94 ASP A CA 1
ATOM 790 C C . ASP A 1 94 ? 13.140 4.757 -30.969 1.00 91.81 94 ASP A C 1
ATOM 792 O O . ASP A 1 94 ? 13.486 3.755 -31.601 1.00 91.81 94 ASP A O 1
ATOM 796 N N . ALA A 1 95 ? 12.636 5.829 -31.588 1.00 93.50 95 ALA A N 1
ATOM 797 C CA . ALA A 1 95 ? 12.469 5.910 -33.041 1.00 93.50 95 ALA A CA 1
ATOM 798 C C . ALA A 1 95 ? 13.793 5.792 -33.825 1.00 93.50 95 ALA A C 1
ATOM 800 O O . ALA A 1 95 ? 13.772 5.432 -35.002 1.00 93.50 95 ALA A O 1
ATOM 801 N N . ASP A 1 96 ? 14.927 6.064 -33.176 1.00 91.88 96 ASP A N 1
ATOM 802 C CA . ASP A 1 96 ? 16.272 5.954 -33.742 1.00 91.88 96 ASP A CA 1
ATOM 803 C C . ASP A 1 96 ? 16.904 4.570 -33.473 1.00 91.88 96 ASP A C 1
ATOM 805 O O . ASP A 1 96 ? 18.058 4.328 -33.840 1.00 91.88 96 ASP A O 1
ATOM 809 N N . GLY A 1 97 ? 16.170 3.653 -32.831 1.00 88.38 97 GLY A N 1
ATOM 810 C CA . GLY A 1 97 ? 16.616 2.305 -32.481 1.00 88.38 97 GLY A CA 1
ATOM 811 C C . GLY A 1 97 ? 17.537 2.238 -31.260 1.00 88.38 97 GLY A C 1
ATOM 812 O O . GLY A 1 97 ? 18.245 1.246 -31.076 1.00 88.38 97 GLY A O 1
ATOM 813 N N . ARG A 1 98 ? 17.577 3.284 -30.428 1.00 89.94 98 ARG A N 1
ATOM 814 C CA . ARG A 1 98 ? 18.393 3.319 -29.207 1.00 89.94 98 ARG A CA 1
ATOM 815 C C . ARG A 1 98 ? 17.591 2.791 -28.018 1.00 89.94 98 ARG A C 1
ATOM 817 O O . ARG A 1 98 ? 16.419 3.136 -27.902 1.00 89.94 98 ARG A O 1
ATOM 824 N N . PRO A 1 99 ? 18.203 2.030 -27.093 1.00 92.19 99 PRO A N 1
ATOM 825 C CA . PRO A 1 99 ? 17.511 1.565 -25.892 1.00 92.19 99 PRO A CA 1
ATOM 826 C C . PRO A 1 99 ? 16.938 2.727 -25.071 1.00 92.19 99 PRO A C 1
ATOM 828 O O . PRO A 1 99 ? 17.677 3.649 -24.709 1.00 92.19 99 PRO A O 1
ATOM 831 N N . LEU A 1 100 ? 15.645 2.655 -24.743 1.00 93.75 100 LEU A N 1
ATOM 832 C CA . LEU A 1 100 ? 14.951 3.616 -23.878 1.00 93.75 100 LEU A CA 1
ATOM 833 C C . LEU A 1 100 ? 15.476 3.553 -22.441 1.00 93.75 100 LEU A C 1
ATOM 835 O O . LEU A 1 100 ? 15.594 4.581 -21.774 1.00 93.75 100 LEU A O 1
ATOM 839 N N . TYR A 1 101 ? 15.840 2.354 -21.982 1.00 93.19 101 TYR A N 1
ATOM 840 C CA . TYR A 1 101 ? 16.289 2.101 -20.617 1.00 93.19 101 TYR A CA 1
ATOM 841 C C . TYR A 1 101 ? 17.683 1.488 -20.612 1.00 93.19 101 TYR A C 1
ATOM 843 O O . TYR A 1 101 ? 17.944 0.456 -21.232 1.00 93.19 101 TYR A O 1
ATOM 851 N N . LYS A 1 102 ? 18.610 2.114 -19.883 1.00 91.62 102 LYS A N 1
ATOM 852 C CA . LYS A 1 102 ? 19.963 1.578 -19.714 1.00 91.62 102 LYS A CA 1
ATOM 853 C C . LYS A 1 102 ? 19.989 0.657 -18.495 1.00 91.62 102 LYS A C 1
ATOM 855 O O . LYS A 1 102 ? 19.583 1.096 -17.419 1.00 91.62 102 LYS A O 1
ATOM 860 N N . PRO A 1 103 ? 20.568 -0.556 -18.586 1.00 91.19 103 PRO A N 1
ATOM 861 C CA . PRO A 1 103 ? 20.640 -1.479 -17.450 1.00 91.19 103 PRO A CA 1
ATOM 862 C C . PRO A 1 103 ? 21.267 -0.870 -16.189 1.00 91.19 103 PRO A C 1
ATOM 864 O O . PRO A 1 103 ? 20.838 -1.153 -15.076 1.00 91.19 103 PRO A O 1
ATOM 867 N N . LYS A 1 104 ? 22.266 0.007 -16.351 1.00 93.50 104 LYS A N 1
ATOM 868 C CA . LYS A 1 104 ? 22.908 0.710 -15.231 1.00 93.50 104 LYS A CA 1
ATOM 869 C C . LYS A 1 104 ? 21.934 1.619 -14.476 1.00 93.50 104 LYS A C 1
ATOM 871 O O . LYS A 1 104 ? 21.993 1.663 -13.250 1.00 93.50 104 LYS A O 1
ATOM 876 N N . ASP A 1 105 ? 21.079 2.330 -15.204 1.00 92.94 105 ASP A N 1
ATOM 877 C CA . ASP A 1 105 ? 20.121 3.269 -14.624 1.00 92.94 105 ASP A CA 1
ATOM 878 C C . ASP A 1 105 ? 19.004 2.483 -13.920 1.00 92.94 105 ASP A C 1
ATOM 880 O O . ASP A 1 105 ? 18.707 2.750 -12.762 1.00 92.94 105 ASP A O 1
ATOM 884 N N . VAL A 1 106 ? 18.532 1.390 -14.533 1.00 93.62 106 VAL A N 1
ATOM 885 C CA . VAL A 1 106 ? 17.574 0.456 -13.912 1.00 93.62 106 VAL A CA 1
ATOM 886 C C . VAL A 1 106 ? 18.106 -0.138 -12.598 1.00 93.62 106 VAL A C 1
ATOM 888 O O . VAL A 1 106 ? 17.391 -0.195 -11.599 1.00 93.62 106 VAL A O 1
ATOM 891 N N . ILE A 1 107 ? 19.379 -0.546 -12.550 1.00 93.25 107 ILE A N 1
ATOM 892 C CA . ILE A 1 107 ? 20.007 -1.037 -11.310 1.00 93.25 107 ILE A CA 1
ATOM 893 C C . ILE A 1 107 ? 20.065 0.063 -10.238 1.00 93.25 107 ILE A C 1
ATOM 895 O O . ILE A 1 107 ? 19.878 -0.222 -9.051 1.00 93.25 107 ILE A O 1
ATOM 899 N N . ALA A 1 108 ? 20.330 1.312 -10.633 1.00 95.31 108 ALA A N 1
ATOM 900 C CA . ALA A 1 108 ? 20.330 2.440 -9.708 1.00 95.31 108 ALA A CA 1
ATOM 901 C C . ALA A 1 108 ? 18.926 2.691 -9.134 1.00 95.31 108 ALA A C 1
ATOM 903 O O . ALA A 1 108 ? 18.794 2.826 -7.917 1.00 95.31 108 ALA A O 1
ATOM 904 N N . ASP A 1 109 ? 17.889 2.637 -9.970 1.00 92.44 109 ASP A N 1
ATOM 905 C CA . ASP A 1 109 ? 16.495 2.796 -9.549 1.00 92.44 109 ASP A CA 1
ATOM 906 C C . ASP A 1 109 ? 16.067 1.699 -8.561 1.00 92.44 109 ASP A C 1
ATOM 908 O O . ASP A 1 109 ? 15.485 1.997 -7.515 1.00 92.44 109 ASP A O 1
ATOM 912 N N . ILE A 1 110 ? 16.429 0.434 -8.818 1.00 93.50 110 ILE A N 1
ATOM 913 C CA . ILE A 1 110 ? 16.179 -0.690 -7.892 1.00 93.50 110 ILE A CA 1
ATOM 914 C C . ILE A 1 110 ? 16.830 -0.433 -6.528 1.00 93.50 110 ILE A C 1
ATOM 916 O O . ILE A 1 110 ? 16.224 -0.674 -5.476 1.00 93.50 110 ILE A O 1
ATOM 920 N N . LYS A 1 111 ? 18.067 0.074 -6.521 1.00 94.25 111 LYS A N 1
ATOM 921 C CA . LYS A 1 111 ? 18.768 0.410 -5.280 1.00 94.25 111 LYS A CA 1
ATOM 922 C C . LYS A 1 111 ? 18.040 1.521 -4.520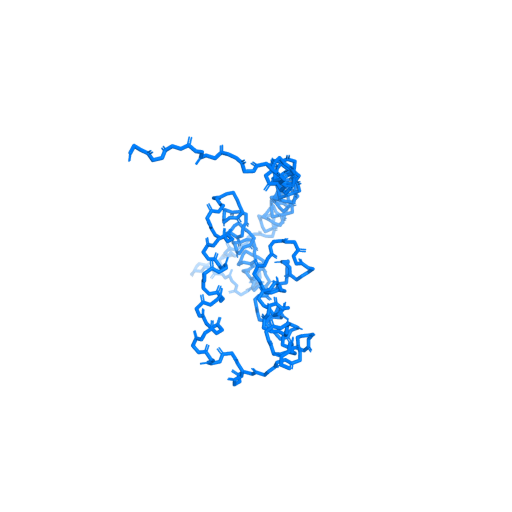 1.00 94.25 111 LYS A C 1
ATOM 924 O O . LYS A 1 111 ? 17.807 1.369 -3.321 1.00 94.25 111 LYS A O 1
ATOM 929 N N . SER A 1 112 ? 17.628 2.585 -5.207 1.00 92.12 112 SER A N 1
ATOM 930 C CA . SER A 1 112 ? 16.857 3.678 -4.608 1.00 92.12 112 SER A CA 1
ATOM 931 C C . SER A 1 112 ? 15.520 3.200 -4.036 1.00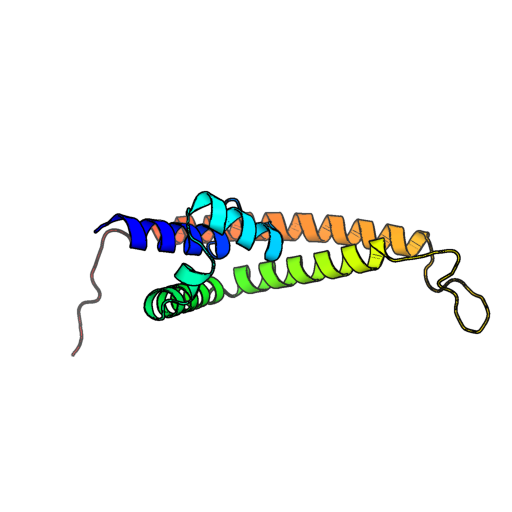 92.12 112 SER A C 1
ATOM 933 O O . SER A 1 112 ? 15.178 3.563 -2.913 1.00 92.12 112 SER A O 1
ATOM 935 N N . ILE A 1 113 ? 14.802 2.312 -4.731 1.00 91.06 113 ILE A N 1
ATOM 936 C CA . ILE A 1 113 ? 13.575 1.678 -4.218 1.00 91.06 113 ILE A CA 1
ATOM 937 C C . ILE A 1 113 ? 13.854 0.924 -2.912 1.00 91.06 113 ILE A C 1
ATOM 939 O O . ILE A 1 113 ? 13.105 1.063 -1.941 1.00 91.06 113 ILE A O 1
ATOM 943 N N . SER A 1 114 ? 14.942 0.147 -2.852 1.00 91.00 114 SER A N 1
ATOM 944 C CA . SER A 1 114 ? 15.311 -0.582 -1.634 1.00 91.00 114 SER A CA 1
ATOM 945 C C . SER A 1 114 ? 15.632 0.349 -0.463 1.00 91.00 114 SER A C 1
ATOM 947 O O . SER A 1 114 ? 15.319 0.002 0.678 1.00 91.00 114 SER A O 1
ATOM 949 N N . GLU A 1 115 ? 16.285 1.482 -0.714 1.00 93.94 115 GLU A N 1
ATOM 950 C CA . GLU A 1 115 ? 16.623 2.470 0.314 1.00 93.94 115 GLU A CA 1
ATOM 951 C C . GLU A 1 115 ? 15.368 3.179 0.834 1.00 93.94 115 GLU A C 1
ATOM 953 O O . GLU A 1 115 ? 15.154 3.223 2.047 1.00 93.94 115 GLU A O 1
ATOM 958 N N . ILE A 1 116 ? 14.487 3.634 -0.066 1.00 92.50 116 ILE A N 1
ATOM 959 C CA . ILE A 1 116 ? 13.213 4.271 0.298 1.00 92.50 116 ILE A CA 1
ATOM 960 C C . ILE A 1 116 ? 12.351 3.305 1.115 1.00 92.50 116 ILE A C 1
ATOM 962 O O . ILE A 1 116 ? 11.790 3.691 2.138 1.00 92.50 116 ILE A O 1
ATOM 966 N N . ARG A 1 117 ? 12.281 2.026 0.721 1.00 90.56 117 ARG A N 1
ATOM 967 C CA . ARG A 1 117 ? 11.508 1.020 1.462 1.00 90.56 117 ARG A CA 1
ATOM 968 C C . ARG A 1 117 ? 11.974 0.887 2.914 1.00 90.56 117 ARG A C 1
ATOM 970 O O . ARG A 1 117 ? 11.134 0.819 3.804 1.00 90.56 117 ARG A O 1
ATOM 977 N N . LYS A 1 118 ? 13.288 0.886 3.164 1.00 92.88 118 LYS A N 1
ATOM 978 C CA . LYS A 1 118 ? 13.843 0.835 4.530 1.00 92.88 118 LYS A CA 1
ATOM 979 C C . LYS A 1 118 ? 13.458 2.072 5.343 1.00 92.88 118 LYS A C 1
ATOM 981 O O . LYS A 1 118 ? 13.023 1.932 6.481 1.00 92.88 118 LYS A O 1
ATOM 986 N N . GLN A 1 119 ? 13.568 3.259 4.747 1.00 93.62 119 GLN A N 1
ATOM 987 C CA . GLN A 1 119 ? 13.205 4.517 5.408 1.00 93.62 119 GLN A CA 1
ATOM 988 C C . GLN A 1 119 ? 11.713 4.570 5.759 1.00 93.62 119 GLN A C 1
ATOM 990 O O . GLN A 1 119 ? 11.354 4.979 6.859 1.00 93.62 119 GLN A O 1
ATOM 995 N N . LEU A 1 120 ? 10.840 4.106 4.860 1.00 91.38 120 LEU A N 1
ATOM 996 C CA . LEU A 1 120 ? 9.401 4.026 5.122 1.00 91.38 120 LEU A CA 1
ATOM 997 C C . LEU A 1 120 ? 9.075 3.047 6.254 1.00 91.38 120 LEU A C 1
ATOM 999 O O . LEU A 1 120 ? 8.245 3.371 7.097 1.00 91.38 120 LEU A O 1
ATOM 1003 N N . GLN A 1 121 ? 9.739 1.888 6.312 1.00 88.75 121 GLN A N 1
ATOM 1004 C CA . GLN A 1 121 ? 9.568 0.927 7.409 1.00 88.75 121 GLN A CA 1
ATOM 1005 C C . GLN A 1 121 ? 9.984 1.516 8.763 1.00 88.75 121 GLN A C 1
ATOM 1007 O O . GLN A 1 121 ? 9.307 1.302 9.768 1.00 88.75 121 GLN A O 1
ATOM 1012 N N . GLU A 1 122 ? 11.084 2.268 8.798 1.00 91.88 122 GLU A N 1
ATOM 1013 C CA . GLU A 1 122 ? 11.559 2.933 10.012 1.00 91.88 122 GLU A CA 1
ATOM 1014 C C . GLU A 1 122 ? 10.618 4.060 10.460 1.00 91.88 122 GLU A C 1
ATOM 1016 O O . GLU A 1 122 ? 10.275 4.144 11.645 1.00 91.88 122 GLU A O 1
ATOM 1021 N N . LEU A 1 123 ? 10.150 4.881 9.514 1.00 89.62 123 LEU A N 1
ATOM 1022 C CA . LEU A 1 123 ? 9.170 5.937 9.766 1.00 89.62 123 LEU A CA 1
ATOM 1023 C C . LEU A 1 123 ? 7.855 5.352 10.295 1.00 89.62 123 LEU A C 1
ATOM 1025 O O . LEU A 1 123 ? 7.332 5.824 11.300 1.00 89.62 123 LEU A O 1
ATOM 1029 N N . GLU A 1 124 ? 7.357 4.287 9.665 1.00 86.12 124 GLU A N 1
ATOM 1030 C CA . GLU A 1 124 ? 6.149 3.574 10.080 1.00 86.12 124 GLU A CA 1
ATOM 1031 C C . GLU A 1 124 ? 6.286 3.001 11.495 1.00 86.12 124 GLU A C 1
ATOM 1033 O O . GLU A 1 124 ? 5.396 3.181 12.327 1.00 86.12 124 GLU A O 1
ATOM 1038 N N . ALA A 1 125 ? 7.404 2.336 11.797 1.00 86.38 125 ALA A N 1
ATOM 1039 C CA . ALA A 1 125 ? 7.651 1.771 13.120 1.00 86.38 125 ALA A CA 1
ATOM 1040 C C . ALA A 1 125 ? 7.749 2.852 14.205 1.00 86.38 125 ALA A C 1
ATOM 1042 O O . ALA A 1 125 ? 7.294 2.637 15.328 1.00 86.38 125 ALA A O 1
ATOM 1043 N N . THR A 1 126 ? 8.341 3.999 13.874 1.00 87.81 126 THR A N 1
ATOM 1044 C CA . THR A 1 126 ? 8.483 5.132 14.796 1.00 87.81 126 THR A CA 1
ATOM 1045 C C . THR A 1 126 ? 7.145 5.780 15.074 1.00 87.81 126 THR A C 1
ATOM 1047 O O . THR A 1 126 ? 6.726 5.840 16.224 1.00 87.81 126 THR A O 1
ATOM 1050 N N . HIS A 1 127 ? 6.403 6.112 14.025 1.00 86.19 127 HIS A N 1
ATOM 1051 C CA . HIS A 1 127 ? 5.092 6.724 14.162 1.00 86.19 127 HIS A CA 1
ATOM 1052 C C . HIS A 1 127 ? 4.092 5.824 14.905 1.00 86.19 127 HIS A C 1
ATOM 1054 O O . HIS A 1 127 ? 3.341 6.280 15.763 1.00 86.19 127 HIS A O 1
ATOM 1060 N N . LYS A 1 128 ? 4.121 4.506 14.658 1.00 79.56 128 LYS A N 1
ATOM 1061 C CA . LYS A 1 128 ? 3.293 3.544 15.408 1.00 79.56 128 LYS A CA 1
ATOM 1062 C C . LYS A 1 128 ? 3.654 3.475 16.895 1.00 79.56 128 LYS A C 1
ATOM 1064 O O . LYS A 1 128 ? 2.749 3.276 17.707 1.00 79.56 128 LYS A O 1
ATOM 1069 N N . ARG A 1 129 ? 4.938 3.614 17.255 1.00 83.06 129 ARG A N 1
ATOM 1070 C CA . ARG A 1 129 ? 5.370 3.721 18.660 1.00 83.06 129 ARG A CA 1
ATOM 1071 C C . ARG A 1 129 ? 4.838 5.008 19.286 1.00 83.06 129 ARG A C 1
ATOM 1073 O O . ARG A 1 129 ? 4.182 4.928 20.318 1.00 83.06 129 ARG A O 1
ATOM 1080 N N . ASP A 1 130 ? 4.990 6.140 18.606 1.00 82.19 130 ASP A N 1
ATOM 1081 C CA . ASP A 1 130 ? 4.509 7.442 19.086 1.00 82.19 130 ASP A CA 1
ATOM 1082 C C . ASP A 1 130 ? 2.984 7.445 19.311 1.00 82.19 130 ASP A C 1
ATOM 1084 O O . ASP A 1 130 ? 2.485 7.950 20.321 1.00 82.19 130 ASP A O 1
ATOM 1088 N N . LEU A 1 131 ? 2.218 6.819 18.409 1.00 75.69 131 LEU A N 1
ATOM 1089 C CA . LEU A 1 131 ? 0.769 6.631 18.557 1.00 75.69 131 LEU A CA 1
ATOM 1090 C C . LEU A 1 131 ? 0.398 5.725 19.742 1.00 75.69 131 LEU A C 1
ATOM 1092 O O . LEU A 1 131 ? -0.620 5.951 20.398 1.00 75.69 131 LEU A O 1
ATOM 1096 N N . ALA A 1 132 ? 1.188 4.686 20.021 1.00 71.50 132 ALA A N 1
ATOM 1097 C CA . ALA A 1 132 ? 0.955 3.808 21.166 1.00 71.50 132 ALA A CA 1
ATOM 1098 C C . ALA A 1 132 ? 1.231 4.535 22.493 1.00 71.50 132 ALA A C 1
ATOM 1100 O O . ALA A 1 132 ? 0.396 4.492 23.396 1.00 71.50 132 ALA A O 1
ATOM 1101 N N . GLU A 1 133 ? 2.343 5.266 22.576 1.00 74.69 133 GLU A N 1
ATOM 1102 C CA . GLU A 1 133 ? 2.750 6.022 23.767 1.00 74.69 133 GLU A CA 1
ATOM 1103 C C . GLU A 1 133 ? 1.827 7.222 24.046 1.00 74.69 133 GLU A C 1
ATOM 1105 O O . GLU A 1 133 ? 1.522 7.537 25.199 1.00 74.69 133 GLU A O 1
ATOM 1110 N N . SER A 1 134 ? 1.321 7.883 23.000 1.00 64.06 134 SER A N 1
ATOM 1111 C CA . SER A 1 134 ? 0.332 8.961 23.138 1.00 64.06 134 SER A CA 1
ATOM 1112 C C . SER A 1 134 ? -1.077 8.442 23.461 1.00 64.06 134 SER A C 1
ATOM 1114 O O . SER A 1 134 ? -1.800 9.074 24.237 1.00 64.06 134 SER A O 1
ATOM 1116 N N . GLY A 1 135 ? -1.460 7.274 22.932 1.00 54.31 135 GLY A N 1
ATOM 1117 C CA . GLY A 1 135 ? -2.756 6.632 23.170 1.00 54.31 135 GLY A CA 1
ATOM 1118 C C . GLY A 1 135 ? -2.927 6.022 24.568 1.00 54.31 135 GLY A C 1
ATOM 1119 O O . GLY A 1 135 ? -4.054 5.957 25.067 1.00 54.31 135 GLY A O 1
ATOM 1120 N N . GLU A 1 136 ? -1.840 5.629 25.241 1.00 45.66 136 GLU A N 1
ATOM 1121 C CA . GLU A 1 136 ? -1.881 5.115 26.622 1.00 45.66 136 GLU A CA 1
ATOM 1122 C C . GLU A 1 136 ? -2.346 6.162 27.649 1.00 45.66 136 GLU A C 1
ATOM 1124 O O . GLU A 1 136 ? -2.904 5.798 28.684 1.00 45.66 136 GLU A O 1
ATOM 1129 N N . LYS A 1 137 ? -2.233 7.466 27.355 1.00 45.75 137 LYS A N 1
ATOM 1130 C CA . LYS A 1 137 ? -2.737 8.530 28.245 1.00 45.75 137 LYS A CA 1
ATOM 1131 C C . LYS A 1 137 ? -4.258 8.732 28.208 1.00 45.75 137 LYS A C 1
ATOM 1133 O O . LYS A 1 137 ? -4.781 9.404 29.091 1.00 45.75 137 LYS A O 1
ATOM 1138 N N . VAL A 1 138 ? -4.983 8.174 27.230 1.00 47.16 138 VAL A N 1
ATOM 1139 C CA . VAL A 1 138 ? -6.419 8.475 26.999 1.00 47.16 138 VAL A CA 1
ATOM 1140 C C . VAL A 1 138 ? -7.301 7.219 27.054 1.00 47.16 138 VAL A C 1
ATOM 1142 O O . VAL A 1 138 ? -8.335 7.110 26.399 1.00 47.16 138 VAL A O 1
ATOM 1145 N N . ARG A 1 139 ? -6.933 6.239 27.881 1.00 46.09 139 ARG A N 1
ATOM 1146 C CA . ARG A 1 139 ? -7.850 5.170 28.306 1.00 46.09 139 ARG A CA 1
ATOM 1147 C C . ARG A 1 139 ? -7.909 5.120 29.828 1.00 46.09 139 ARG A C 1
ATOM 1149 O O . ARG A 1 139 ? -7.375 4.206 30.441 1.00 46.09 139 ARG A O 1
ATOM 1156 N N . GLY A 1 140 ? -8.560 6.113 30.438 1.00 47.28 140 GLY A N 1
ATOM 1157 C CA . GLY A 1 140 ? -8.841 6.044 31.874 1.00 47.28 140 GLY A CA 1
ATOM 1158 C C . GLY A 1 140 ? -9.331 7.308 32.567 1.00 47.28 140 GLY A C 1
ATOM 1159 O O . GLY A 1 140 ? -10.068 7.162 33.531 1.00 47.28 140 GLY A O 1
ATOM 1160 N N . ASP A 1 141 ? -9.014 8.512 32.082 1.00 39.88 141 ASP A N 1
ATOM 1161 C CA . ASP A 1 141 ? -9.411 9.750 32.771 1.00 39.88 141 ASP A CA 1
ATOM 1162 C C . ASP A 1 141 ? -10.214 10.686 31.865 1.00 39.88 141 ASP A C 1
ATOM 1164 O O . ASP A 1 141 ? -9.700 11.515 31.115 1.00 39.88 141 ASP A O 1
ATOM 1168 N N . VAL A 1 142 ? -11.535 10.560 31.971 1.00 42.81 142 VAL A N 1
ATOM 1169 C CA . VAL A 1 142 ? -12.457 11.629 31.597 1.00 42.81 142 VAL A CA 1
ATOM 1170 C C . VAL A 1 142 ? -12.277 12.768 32.594 1.00 42.81 142 VAL A C 1
ATOM 1172 O O . VAL A 1 142 ? -12.641 12.599 33.751 1.00 42.81 142 VAL A O 1
ATOM 1175 N N . LYS A 1 143 ? -11.850 13.944 32.122 1.00 44.50 143 LYS A N 1
ATOM 1176 C CA . LYS A 1 143 ? -12.517 15.230 32.402 1.00 44.50 143 LYS A CA 1
ATOM 1177 C C . LYS A 1 143 ? -12.199 16.235 31.292 1.00 44.50 143 LYS A C 1
ATOM 1179 O O . LYS A 1 143 ? -11.172 16.899 31.335 1.00 44.50 143 LYS A O 1
ATOM 1184 N N . LEU A 1 144 ? -13.142 16.437 30.373 1.00 40.50 144 LEU A N 1
ATOM 1185 C CA . LEU A 1 144 ? -13.386 17.781 29.847 1.00 40.50 144 LEU A CA 1
ATOM 1186 C C . LEU A 1 144 ? -14.777 18.204 30.322 1.00 40.50 144 LEU A C 1
ATOM 1188 O O . LEU A 1 144 ? -15.774 18.117 29.615 1.00 40.50 144 LEU A O 1
ATOM 1192 N N . GLY A 1 145 ? -14.840 18.550 31.606 1.00 46.91 145 GLY A N 1
ATOM 1193 C CA . GLY A 1 145 ? -15.947 19.320 32.138 1.00 46.91 145 GLY A CA 1
ATOM 1194 C C . GLY A 1 145 ? -15.675 20.784 31.843 1.00 46.91 145 GLY A C 1
ATOM 1195 O O . GLY A 1 145 ? -14.732 21.332 32.405 1.00 46.91 145 GLY A O 1
ATOM 1196 N N . LEU A 1 146 ? -16.467 21.355 30.940 1.00 42.44 146 LEU A N 1
ATOM 1197 C CA . LEU A 1 146 ? -17.242 22.591 31.106 1.00 42.44 146 LEU A CA 1
ATOM 1198 C C . LEU A 1 146 ? -17.674 23.063 29.713 1.00 42.44 146 LEU A C 1
ATOM 1200 O O . LEU A 1 146 ? -16.916 23.682 28.972 1.00 42.44 146 LEU A O 1
ATOM 1204 N N . LEU A 1 147 ? -18.903 22.681 29.367 1.00 46.97 147 LEU A N 1
ATOM 1205 C CA . LEU A 1 147 ? -19.812 23.568 28.654 1.00 46.97 147 LEU A CA 1
ATOM 1206 C C . LEU A 1 147 ? -20.134 24.719 29.621 1.00 46.97 147 LEU A C 1
ATOM 1208 O O . LEU A 1 147 ? -20.358 24.440 30.805 1.00 46.97 147 LEU A O 1
ATOM 1212 N N . ASP A 1 148 ? -20.129 25.955 29.126 1.00 39.38 148 ASP A N 1
ATOM 1213 C CA . ASP A 1 148 ? -20.850 27.057 29.777 1.00 39.38 148 ASP A CA 1
ATOM 1214 C C . ASP A 1 148 ? -22.360 26.760 29.815 1.00 39.38 148 ASP A C 1
ATOM 1216 O O . ASP A 1 148 ? -22.875 26.164 28.833 1.00 39.38 148 ASP A O 1
#

Sequence (148 aa):
MRLRAYKEFTYIYLVLDFKSPYFQYLEKDKHEAALDDSGLCEDDLKDELFLAAYHKYQEIQESDPILSLIKTAYKTLHKMQVFLDNIDFNNDIDADGRPLYKPKDVIADIKSISEIRKQLQELEATHKRDLAESGEKVRGDVKLGLLD

Radius of gyration: 21.54 Å; chains: 1; bounding box: 50×43×66 Å

Foldseek 3Di:
DPLLVQLLVQLLCQQAPCPHPCVLPDNVVSNVVSCVVSVHDPVSCPDPVSVVVSVVSNCVSVVPVLSVVLSVVSVVLVVVVVVLVPDDQCPCADPVRHGPDDPVVSVVVVVVSVVVVVVSVVSSVVVVVVCVVVVVVPPDDDDPDDDD

pLDDT: mean 84.63, std 14.7, range [39.38, 96.38]